Protein AF-A0A8B7URW0-F1 (afdb_monomer_lite)

Foldseek 3Di:
DPVVVVVVVVVVVLVVQKDKDWKDFPPPPDPDQVVVQVVQVVLQVVLCVVCVVPQVVDDQPFFGWHWDWDPDDDPRHTTIITMGGRGPPPVRVVVNVVSQVVSCVVPVRIDD

InterPro domains:
  IPR010770 Ecd family [PF07093] (19-112)
  IPR010770 Ecd family [PTHR13060] (6-112)

Secondary structure (DSSP, 8-state):
--HHHHHHHHHHHHHHSEEEEEEEESS---S-HHHHHHHHHHHHHHHHHHHHHHHTTS--SS-----EEE--BTTBPPEEEEEEE-TT-HHHHHHHHHHHHHHHHH-TTEE-

pLDDT: mean 88.27, std 15.39, range [48.03, 98.5]

Organism: Castor canadensis (NCBI:txid51338)

Structure (mmCIF, N/CA/C/O backbone):
data_AF-A0A8B7URW0-F1
#
_entry.id   AF-A0A8B7URW0-F1
#
loop_
_atom_site.group_PDB
_atom_site.id
_atom_site.type_symbol
_atom_site.label_atom_id
_atom_site.label_alt_id
_atom_site.label_comp_id
_atom_site.label_asym_id
_atom_site.label_entity_id
_atom_site.label_seq_id
_atom_site.pdbx_PDB_ins_code
_atom_site.Cartn_x
_atom_site.Cartn_y
_atom_site.Cartn_z
_atom_site.occupancy
_atom_site.B_iso_or_equiv
_atom_site.auth_seq_id
_atom_site.auth_comp_id
_atom_site.auth_asym_id
_atom_site.auth_atom_id
_atom_site.pdbx_PDB_model_num
ATOM 1 N N . MET A 1 1 ? 20.618 32.022 6.753 1.00 48.44 1 MET A N 1
ATOM 2 C CA . MET A 1 1 ? 19.494 31.845 5.802 1.00 48.44 1 MET A CA 1
ATOM 3 C C . MET A 1 1 ? 19.764 30.775 4.728 1.00 48.44 1 MET A C 1
ATOM 5 O O . MET A 1 1 ? 18.927 30.595 3.858 1.00 48.44 1 MET A O 1
ATOM 9 N N . SER A 1 2 ? 20.882 30.033 4.788 1.00 58.56 2 SER A N 1
ATOM 10 C CA . SER A 1 2 ? 21.328 29.133 3.703 1.00 58.56 2 SER A CA 1
ATOM 11 C C . SER A 1 2 ? 21.011 27.646 3.934 1.00 58.56 2 SER A C 1
ATOM 13 O O . SER A 1 2 ? 20.805 26.917 2.974 1.00 58.56 2 SER A O 1
ATOM 15 N N . PHE A 1 3 ? 20.915 27.205 5.192 1.00 49.22 3 PHE A N 1
ATOM 16 C CA . PHE A 1 3 ? 20.663 25.799 5.545 1.00 49.22 3 PHE A CA 1
ATOM 17 C C . PHE A 1 3 ? 19.196 25.393 5.367 1.00 49.22 3 PHE A C 1
ATOM 19 O O . PHE A 1 3 ? 18.904 24.342 4.812 1.00 49.22 3 PHE A O 1
ATOM 26 N N . GLN A 1 4 ? 18.269 26.274 5.743 1.00 52.59 4 GLN A N 1
ATOM 27 C CA . GLN A 1 4 ? 16.832 26.002 5.665 1.00 52.59 4 GLN A CA 1
ATOM 28 C C . GLN A 1 4 ? 16.335 25.873 4.214 1.00 52.59 4 GLN A C 1
ATOM 30 O O . GLN A 1 4 ? 15.528 25.004 3.911 1.00 52.59 4 GLN A O 1
ATOM 35 N N . ARG A 1 5 ? 16.915 26.655 3.289 1.00 55.88 5 ARG A N 1
ATOM 36 C CA . ARG A 1 5 ? 16.643 26.549 1.847 1.00 55.88 5 ARG A CA 1
ATOM 37 C C . ARG A 1 5 ? 17.197 25.250 1.243 1.00 55.88 5 ARG A C 1
ATOM 39 O O . ARG A 1 5 ? 16.595 24.721 0.320 1.00 55.88 5 ARG A O 1
ATOM 46 N N . MET A 1 6 ? 18.319 24.729 1.750 1.00 57.91 6 MET A N 1
ATOM 47 C CA . MET A 1 6 ? 18.872 23.437 1.313 1.00 57.91 6 MET A CA 1
ATOM 48 C C . MET A 1 6 ? 18.021 22.258 1.800 1.00 57.91 6 MET A C 1
ATOM 50 O O . MET A 1 6 ? 17.781 21.336 1.027 1.00 57.91 6 MET A O 1
ATOM 54 N N . GLU A 1 7 ? 17.514 22.302 3.036 1.00 55.34 7 GLU A N 1
ATOM 55 C CA . GLU A 1 7 ? 16.591 21.284 3.557 1.00 55.34 7 GLU A CA 1
ATOM 56 C C . GLU A 1 7 ? 15.243 21.282 2.826 1.00 55.34 7 GLU A C 1
ATOM 58 O O . GLU A 1 7 ? 14.705 20.215 2.542 1.00 55.34 7 GLU A O 1
ATOM 63 N N . GLU A 1 8 ? 14.702 22.456 2.490 1.00 52.91 8 GLU A N 1
ATOM 64 C CA . GLU A 1 8 ? 13.478 22.572 1.689 1.00 52.91 8 GLU A CA 1
ATOM 65 C C . GLU A 1 8 ? 13.676 22.043 0.263 1.00 52.91 8 GLU A C 1
ATOM 67 O O . GLU A 1 8 ? 12.849 21.267 -0.209 1.00 52.91 8 GLU A O 1
ATOM 72 N N . ASN A 1 9 ? 14.796 22.366 -0.394 1.00 48.78 9 ASN A N 1
ATOM 73 C CA . ASN A 1 9 ? 15.109 21.831 -1.724 1.00 48.78 9 ASN A CA 1
ATOM 74 C C . ASN A 1 9 ? 15.344 20.315 -1.709 1.00 48.78 9 ASN A C 1
ATOM 76 O O . ASN A 1 9 ? 14.956 19.630 -2.648 1.00 48.78 9 ASN A O 1
ATOM 80 N N . MET A 1 10 ? 15.968 19.781 -0.655 1.00 52.66 10 MET A N 1
ATOM 81 C CA . MET A 1 10 ? 16.174 18.341 -0.505 1.00 52.66 10 MET A CA 1
ATOM 82 C C . MET A 1 10 ? 14.844 17.622 -0.251 1.00 52.66 10 MET A C 1
ATOM 84 O O . MET A 1 10 ? 14.607 16.581 -0.850 1.00 52.66 10 MET A O 1
ATOM 88 N N . LYS A 1 11 ? 13.949 18.206 0.562 1.00 49.81 11 LYS A N 1
ATOM 89 C CA . LYS A 1 11 ? 12.586 17.690 0.768 1.00 49.81 11 LYS A CA 1
ATOM 90 C C . LYS A 1 11 ? 11.759 17.706 -0.517 1.00 49.81 11 LYS A C 1
ATOM 92 O O . LYS A 1 11 ? 11.091 16.716 -0.790 1.00 49.81 11 LYS A O 1
ATOM 97 N N . LEU A 1 12 ? 11.836 18.779 -1.307 1.00 48.03 12 LEU A N 1
ATOM 98 C CA . LEU A 1 12 ? 11.159 18.881 -2.606 1.00 48.03 12 LEU A CA 1
ATOM 99 C C . LEU A 1 12 ? 11.699 17.851 -3.610 1.00 48.03 12 LEU A C 1
ATOM 101 O O . LEU A 1 12 ? 10.917 17.142 -4.236 1.00 48.03 12 LEU A O 1
ATOM 105 N N . ALA A 1 13 ? 13.023 17.687 -3.688 1.00 49.53 13 ALA A N 1
ATOM 106 C CA . ALA A 1 13 ? 13.646 16.679 -4.545 1.00 49.53 13 ALA A CA 1
ATOM 107 C C . ALA A 1 13 ? 13.258 15.242 -4.146 1.00 49.53 13 ALA A C 1
ATOM 109 O O . ALA A 1 13 ? 13.019 14.417 -5.017 1.00 49.53 13 ALA A O 1
ATOM 110 N N . THR A 1 14 ? 13.132 14.945 -2.845 1.00 51.69 14 THR A N 1
ATOM 111 C CA . THR A 1 14 ? 12.676 13.622 -2.365 1.00 51.69 14 THR A CA 1
ATOM 112 C C . THR A 1 14 ? 11.186 13.350 -2.580 1.00 51.69 14 THR A C 1
ATOM 114 O O . THR A 1 14 ? 10.751 12.206 -2.463 1.00 51.69 14 THR A O 1
ATOM 117 N N . THR A 1 15 ? 10.376 14.384 -2.832 1.00 58.78 15 THR A N 1
ATOM 118 C CA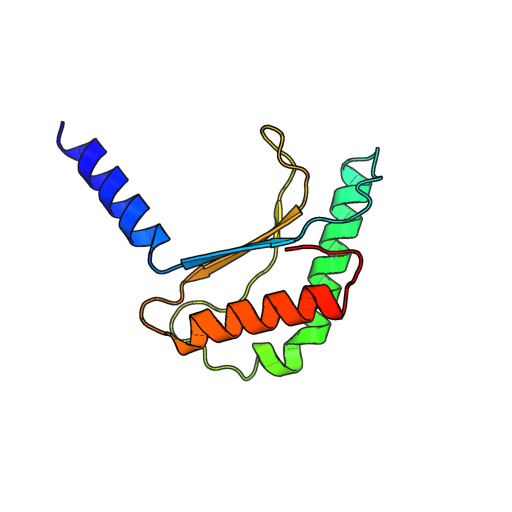 . THR A 1 15 ? 8.942 14.216 -3.118 1.00 58.78 15 THR A CA 1
ATOM 119 C C . THR A 1 15 ? 8.641 14.047 -4.602 1.00 58.78 15 THR A C 1
ATOM 121 O O . THR A 1 15 ? 7.590 13.511 -4.925 1.00 58.78 15 THR A O 1
ATOM 124 N N . GLU A 1 16 ? 9.530 14.483 -5.500 1.00 69.31 16 GLU A N 1
ATOM 125 C CA . GLU A 1 16 ? 9.318 14.348 -6.9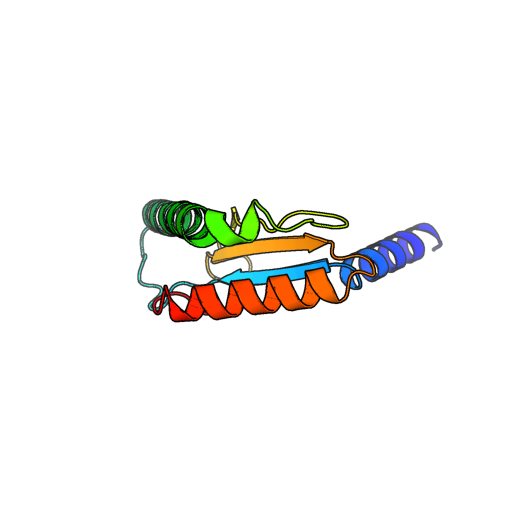51 1.00 69.31 16 GLU A CA 1
ATOM 126 C C . GLU A 1 16 ? 9.654 12.948 -7.482 1.00 69.31 16 GLU A C 1
ATOM 128 O O . GLU A 1 16 ? 9.146 12.573 -8.531 1.00 69.31 16 GLU A O 1
ATOM 133 N N . ASP A 1 17 ? 10.463 12.164 -6.763 1.00 90.00 17 ASP A N 1
ATOM 134 C CA . ASP A 1 17 ? 10.921 10.835 -7.187 1.00 90.00 17 ASP A CA 1
ATOM 135 C C . ASP A 1 17 ? 10.315 9.678 -6.373 1.00 90.00 17 ASP A C 1
ATOM 137 O O . ASP A 1 17 ? 10.788 8.534 -6.440 1.00 90.00 17 ASP A O 1
ATOM 141 N N . THR A 1 18 ? 9.264 9.962 -5.596 1.00 91.81 18 THR A N 1
ATOM 142 C CA . THR A 1 18 ? 8.550 8.984 -4.770 1.00 91.81 18 THR A CA 1
ATOM 143 C C . THR A 1 18 ? 7.044 9.007 -5.014 1.00 91.81 18 THR A C 1
ATOM 145 O O . THR A 1 18 ? 6.437 10.052 -5.224 1.00 91.81 18 THR A O 1
ATOM 148 N N . VAL A 1 19 ? 6.416 7.834 -4.926 1.00 92.81 19 VAL A N 1
ATOM 149 C CA . VAL A 1 19 ? 4.959 7.708 -4.827 1.00 92.81 19 VAL A CA 1
ATOM 150 C C . VAL A 1 19 ? 4.606 7.363 -3.387 1.00 92.81 19 VAL A C 1
ATOM 152 O O . VAL A 1 19 ? 5.047 6.339 -2.858 1.00 92.81 19 VAL A O 1
ATOM 155 N N . GLU A 1 20 ? 3.789 8.207 -2.756 1.00 95.12 20 GLU A N 1
ATOM 156 C CA . GLU A 1 20 ? 3.124 7.901 -1.489 1.00 95.12 20 GLU A CA 1
ATOM 157 C C . GLU A 1 20 ? 1.730 7.324 -1.735 1.00 95.12 20 GLU A C 1
ATOM 159 O O . GLU A 1 20 ? 0.953 7.862 -2.520 1.00 95.12 20 GLU A O 1
ATOM 164 N N . TYR A 1 21 ? 1.375 6.275 -0.998 1.00 96.06 21 TYR A N 1
ATOM 165 C CA . TYR A 1 21 ? 0.052 5.657 -1.045 1.00 96.06 21 TYR A CA 1
ATOM 166 C C . TYR A 1 21 ? -0.464 5.397 0.367 1.00 96.06 21 TYR A C 1
ATOM 168 O O . TYR A 1 21 ? 0.287 5.031 1.278 1.00 96.06 21 TYR A O 1
ATOM 176 N N . ARG A 1 22 ? -1.762 5.639 0.564 1.00 97.31 22 ARG A N 1
ATOM 177 C CA . ARG A 1 22 ? -2.449 5.544 1.857 1.00 97.31 22 ARG A CA 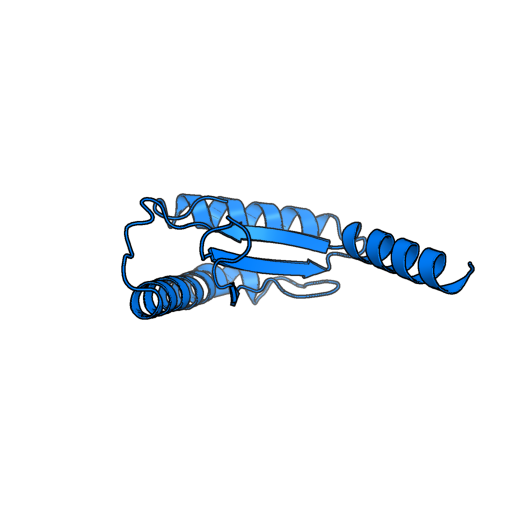1
ATOM 178 C C . ARG A 1 22 ? -3.730 4.762 1.652 1.00 97.31 22 ARG A C 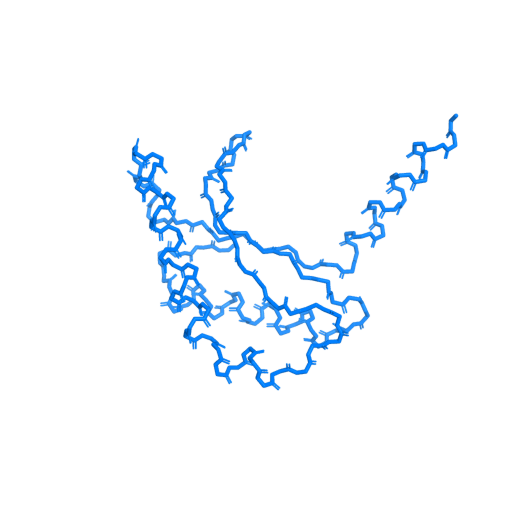1
ATOM 180 O O . ARG A 1 22 ? -4.551 5.198 0.870 1.00 97.31 22 ARG A O 1
ATOM 187 N N . LEU A 1 23 ? -3.892 3.636 2.338 1.00 97.69 23 LEU A N 1
ATOM 188 C CA . LEU A 1 23 ? -5.112 2.837 2.280 1.00 97.69 23 LEU A CA 1
ATOM 189 C C . LEU A 1 23 ? -5.864 2.957 3.604 1.00 97.69 23 LEU A C 1
ATOM 191 O O . LEU A 1 23 ? -5.317 2.627 4.661 1.00 97.69 23 LEU A O 1
ATOM 195 N N . PHE A 1 24 ? -7.108 3.415 3.538 1.00 96.06 24 PHE A N 1
ATOM 196 C CA . PHE A 1 24 ? -7.996 3.608 4.681 1.00 96.06 24 PHE A CA 1
ATOM 197 C C . PHE A 1 24 ? -9.081 2.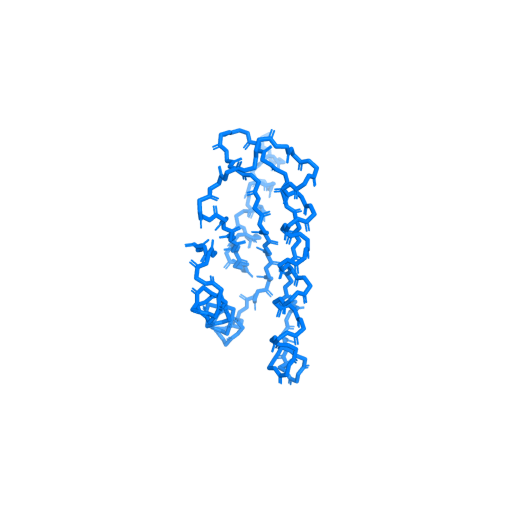538 4.702 1.00 96.06 24 PHE A C 1
ATOM 199 O O . PHE A 1 24 ? -9.631 2.195 3.658 1.00 96.06 24 PHE A O 1
ATOM 206 N N . LEU A 1 25 ? -9.402 2.039 5.895 1.00 93.88 25 LEU A N 1
ATOM 207 C CA . LEU A 1 25 ? -10.483 1.080 6.098 1.00 93.88 25 LEU A CA 1
ATOM 208 C C . LEU A 1 25 ? -11.836 1.805 6.145 1.00 93.88 25 LEU A C 1
ATOM 210 O O . LEU A 1 25 ? -11.978 2.790 6.870 1.00 93.88 25 LEU A O 1
ATOM 214 N N . ILE A 1 26 ? -12.830 1.311 5.405 1.00 89.06 26 ILE A N 1
ATOM 215 C CA . ILE A 1 26 ? -14.208 1.810 5.426 1.00 89.06 26 ILE A CA 1
ATOM 216 C C . ILE A 1 26 ? -15.185 0.641 5.661 1.00 89.06 26 ILE A C 1
ATOM 218 O O . ILE A 1 26 ? -15.165 -0.321 4.894 1.00 89.06 26 ILE A O 1
ATOM 222 N N . PRO A 1 27 ? -16.090 0.735 6.657 1.00 80.94 27 PRO A N 1
ATOM 223 C CA . PRO A 1 27 ? -16.211 1.824 7.629 1.00 80.94 27 PRO A CA 1
ATOM 224 C C . PRO A 1 27 ? -15.109 1.775 8.706 1.00 80.94 27 PRO A C 1
ATOM 226 O O . PRO A 1 27 ? -14.684 0.707 9.144 1.00 80.94 27 PRO A O 1
ATOM 229 N N . ASP A 1 28 ? -14.659 2.950 9.156 1.00 73.69 28 ASP A N 1
ATOM 230 C CA . ASP A 1 28 ? -13.695 3.089 10.256 1.00 73.69 28 ASP A CA 1
ATOM 231 C C . ASP A 1 28 ? -14.408 2.909 11.611 1.00 73.69 28 ASP A C 1
ATOM 233 O O . ASP A 1 28 ? -14.728 3.863 12.320 1.00 73.69 28 ASP A O 1
ATOM 237 N N . GLU A 1 29 ? -14.776 1.665 11.929 1.00 65.50 29 GLU A N 1
ATOM 238 C CA . GLU A 1 29 ? -15.598 1.339 13.107 1.00 65.50 29 GLU A CA 1
ATOM 239 C C . GLU A 1 29 ? -14.787 1.017 14.365 1.00 65.50 29 GLU A C 1
ATOM 241 O O . GLU A 1 29 ? -15.355 0.758 15.435 1.00 65.50 29 GLU A O 1
ATOM 246 N N . ALA A 1 30 ? -13.457 1.000 14.277 1.00 65.31 30 ALA A N 1
ATOM 247 C CA . ALA A 1 30 ? -12.652 0.501 15.377 1.00 65.31 30 ALA A CA 1
ATOM 248 C C . ALA A 1 30 ? -12.526 1.544 16.492 1.00 65.31 30 ALA A C 1
ATOM 250 O O . ALA A 1 30 ? -11.635 2.387 16.525 1.00 65.31 30 ALA A O 1
ATOM 251 N N . LYS A 1 31 ? -13.411 1.420 17.480 1.00 70.12 31 LYS A N 1
ATOM 252 C CA . LYS A 1 31 ? -13.345 2.170 18.744 1.00 70.12 31 LYS A CA 1
ATOM 253 C C . LYS A 1 31 ? -12.101 1.830 19.576 1.00 70.12 31 LYS A C 1
ATOM 255 O O . LYS A 1 31 ? -11.769 2.570 20.497 1.00 70.12 31 LYS A O 1
ATOM 260 N N . ASP A 1 32 ? -11.456 0.703 19.277 1.00 86.50 32 ASP A N 1
ATOM 261 C CA . ASP A 1 32 ? -10.273 0.182 19.959 1.00 86.50 32 ASP A CA 1
ATOM 262 C C . ASP A 1 32 ? -9.033 0.316 19.049 1.00 86.50 32 ASP A C 1
ATOM 264 O O . ASP A 1 32 ? -8.945 -0.393 18.039 1.00 86.50 32 ASP A O 1
ATOM 268 N N . PRO A 1 33 ? -8.079 1.206 19.388 1.00 86.88 33 PRO A N 1
ATOM 269 C CA . PRO A 1 33 ? -6.882 1.440 18.584 1.00 86.88 33 PRO A CA 1
ATOM 270 C C . PRO A 1 33 ? -5.985 0.212 18.399 1.00 86.88 33 PRO A C 1
ATOM 272 O O . PRO A 1 33 ? -5.362 0.086 17.344 1.00 86.88 33 PRO A O 1
ATOM 275 N N . GLU A 1 34 ? -5.900 -0.687 19.388 1.00 90.38 34 GLU A N 1
ATOM 276 C CA . GLU A 1 34 ? -5.013 -1.853 19.280 1.00 90.38 34 GLU A CA 1
ATOM 277 C C . GLU A 1 34 ? -5.617 -2.889 18.332 1.00 90.38 34 GLU A C 1
ATOM 279 O O . GLU A 1 34 ? -4.940 -3.354 17.418 1.00 90.38 34 GLU A O 1
ATOM 284 N N . LYS A 1 35 ? -6.928 -3.139 18.439 1.00 90.25 35 LYS A N 1
ATOM 285 C CA . LYS A 1 35 ? -7.646 -3.978 17.465 1.00 90.25 35 LYS A CA 1
ATOM 286 C C . LYS A 1 35 ? -7.599 -3.394 16.059 1.00 90.25 35 LYS A C 1
ATOM 288 O O . LYS A 1 35 ? -7.444 -4.134 15.094 1.00 90.25 35 LYS A O 1
ATOM 293 N N . HIS A 1 36 ? -7.724 -2.073 15.919 1.00 91.12 36 HIS A N 1
ATOM 294 C CA . HIS A 1 36 ? -7.618 -1.431 14.609 1.00 91.12 36 HIS A CA 1
ATOM 295 C C . HIS A 1 36 ? -6.239 -1.657 13.981 1.00 91.12 36 HIS A C 1
ATOM 297 O O . HIS A 1 36 ? -6.128 -1.990 12.802 1.00 91.12 36 HIS A O 1
ATOM 303 N N . LYS A 1 37 ? -5.178 -1.518 14.781 1.00 94.56 37 LYS A N 1
ATOM 304 C CA . LYS A 1 37 ? -3.808 -1.811 14.361 1.00 94.56 37 LYS A CA 1
ATOM 305 C C . LYS A 1 37 ? -3.648 -3.275 13.943 1.00 94.56 37 LYS A C 1
ATOM 307 O O . LYS A 1 37 ? -3.101 -3.509 12.869 1.00 94.56 37 LYS A O 1
ATOM 312 N N . GLU A 1 38 ? -4.147 -4.230 14.728 1.00 95.31 38 GLU A N 1
ATOM 313 C CA . GLU A 1 38 ? -4.121 -5.661 14.385 1.00 95.31 38 GLU A CA 1
ATOM 314 C C . GLU A 1 38 ? -4.821 -5.937 13.045 1.00 95.31 38 GLU A C 1
ATOM 316 O O . GLU A 1 38 ? -4.270 -6.626 12.187 1.00 95.31 38 GLU A O 1
ATOM 321 N N . ILE A 1 39 ? -5.995 -5.337 12.821 1.00 94.38 39 ILE A N 1
ATOM 322 C CA . ILE A 1 39 ? -6.743 -5.459 11.561 1.00 94.38 39 ILE A CA 1
ATOM 323 C C . ILE A 1 39 ? -5.922 -4.922 10.383 1.00 94.38 39 ILE A C 1
ATOM 325 O O . ILE A 1 39 ? -5.784 -5.603 9.366 1.00 94.38 39 ILE A O 1
ATOM 329 N N . LEU A 1 40 ? -5.352 -3.720 10.498 1.00 96.12 40 LEU A N 1
ATOM 330 C CA . LEU A 1 40 ? -4.544 -3.136 9.424 1.00 96.12 40 LEU A CA 1
ATOM 331 C C . LEU A 1 40 ? -3.263 -3.942 9.166 1.00 96.12 40 LEU A C 1
ATOM 333 O O . LEU A 1 40 ? -2.867 -4.097 8.013 1.00 96.12 40 LEU A O 1
ATOM 337 N N . GLN A 1 41 ? -2.631 -4.490 10.207 1.00 97.56 41 GLN A N 1
ATOM 338 C CA . GLN A 1 41 ? -1.472 -5.377 10.063 1.00 97.56 41 GLN A CA 1
ATOM 339 C C . GLN A 1 41 ? -1.838 -6.681 9.345 1.00 97.56 41 GLN A C 1
ATOM 341 O O . GLN A 1 41 ? -1.138 -7.071 8.412 1.00 97.56 41 GLN A O 1
ATOM 346 N N . MET A 1 42 ? -2.975 -7.290 9.684 1.00 97.25 42 MET A N 1
ATOM 347 C CA . MET A 1 42 ? -3.509 -8.444 8.959 1.00 97.25 42 MET A CA 1
ATOM 348 C C . MET A 1 42 ? -3.744 -8.117 7.474 1.00 97.25 42 MET A C 1
ATOM 350 O O . MET A 1 42 ? -3.400 -8.919 6.606 1.00 97.25 42 MET A O 1
ATOM 354 N N . TYR A 1 43 ? -4.311 -6.949 7.147 1.00 97.81 43 TYR A N 1
ATOM 355 C CA . TYR A 1 43 ? -4.483 -6.539 5.749 1.00 97.81 43 TYR A CA 1
ATOM 356 C C . TYR A 1 43 ? -3.147 -6.366 5.024 1.00 97.81 43 TYR A C 1
ATOM 358 O O . TYR A 1 43 ? -3.028 -6.816 3.888 1.00 97.81 43 TYR A O 1
ATOM 366 N N . ILE A 1 44 ? -2.133 -5.781 5.670 1.00 98.50 44 ILE A N 1
ATOM 367 C CA . ILE A 1 44 ? -0.783 -5.666 5.096 1.00 98.50 44 ILE A CA 1
ATOM 368 C C . ILE A 1 44 ? -0.243 -7.046 4.718 1.00 98.50 44 ILE A C 1
ATOM 370 O O . ILE A 1 44 ? 0.192 -7.236 3.584 1.00 98.50 44 ILE A O 1
ATOM 374 N N . GLU A 1 45 ? -0.308 -8.017 5.628 1.00 98.50 45 GLU A N 1
ATOM 375 C CA . GLU A 1 45 ? 0.166 -9.380 5.368 1.00 98.50 45 GLU A CA 1
ATOM 376 C C . GLU A 1 45 ? -0.596 -10.039 4.213 1.00 98.50 45 GLU A C 1
ATOM 378 O O . GLU A 1 45 ? 0.021 -10.589 3.298 1.00 98.50 45 GLU A O 1
ATOM 383 N N . ARG A 1 46 ? -1.931 -9.926 4.205 1.00 98.38 46 ARG A N 1
ATOM 384 C CA . ARG A 1 46 ? -2.785 -10.470 3.137 1.00 98.38 46 ARG A CA 1
ATOM 385 C C . ARG A 1 46 ? -2.468 -9.854 1.777 1.00 98.38 46 ARG A C 1
ATOM 387 O O . ARG A 1 46 ? -2.330 -10.592 0.805 1.00 98.38 46 ARG A O 1
ATOM 394 N N . ILE A 1 47 ? -2.324 -8.531 1.710 1.00 98.50 47 ILE A N 1
ATOM 395 C CA . ILE A 1 47 ? -1.980 -7.816 0.478 1.00 98.50 47 ILE A CA 1
ATOM 396 C C . ILE A 1 47 ? -0.604 -8.265 -0.018 1.00 98.50 47 ILE A C 1
ATOM 398 O O . ILE A 1 47 ? -0.471 -8.684 -1.166 1.00 98.50 47 ILE A O 1
ATOM 402 N N . MET A 1 48 ? 0.417 -8.227 0.842 1.00 98.38 48 MET A N 1
ATOM 403 C CA . MET A 1 48 ? 1.778 -8.583 0.437 1.00 98.38 48 MET A CA 1
ATOM 404 C C . MET A 1 48 ? 1.868 -10.040 -0.035 1.00 98.38 48 MET A C 1
ATOM 406 O O . MET A 1 48 ? 2.559 -10.313 -1.013 1.00 98.38 48 MET A O 1
ATOM 410 N N . ALA A 1 49 ? 1.136 -10.962 0.600 1.00 98.38 49 ALA A N 1
ATOM 411 C CA . ALA A 1 49 ? 1.075 -12.360 0.180 1.00 98.38 49 ALA A CA 1
ATOM 412 C C . ALA A 1 49 ? 0.342 -12.543 -1.161 1.00 98.38 49 ALA A C 1
ATOM 414 O O . ALA A 1 49 ? 0.844 -13.240 -2.041 1.00 98.38 49 ALA A O 1
ATOM 415 N N . GLN A 1 50 ? -0.817 -11.901 -1.345 1.00 98.38 50 GLN A N 1
ATOM 416 C CA . GLN A 1 50 ? -1.624 -12.010 -2.566 1.00 98.38 50 GLN A CA 1
ATOM 417 C C . GLN A 1 50 ? -0.905 -11.440 -3.792 1.00 98.38 50 GLN A C 1
ATOM 419 O O . GLN A 1 50 ? -0.954 -12.025 -4.872 1.00 98.38 50 GLN A O 1
ATOM 424 N N . PHE A 1 51 ? -0.201 -10.323 -3.619 1.00 98.12 51 PHE A N 1
ATOM 425 C CA . PHE A 1 51 ? 0.497 -9.639 -4.704 1.00 98.12 51 PHE A CA 1
ATOM 426 C C . PHE A 1 51 ? 1.952 -10.099 -4.880 1.00 98.12 51 PHE A C 1
ATOM 428 O O . PHE A 1 51 ? 2.618 -9.668 -5.823 1.00 98.12 51 PHE A O 1
ATOM 435 N N . ALA A 1 52 ? 2.457 -11.015 -4.043 1.00 98.00 52 ALA A N 1
ATOM 436 C CA . ALA A 1 52 ? 3.831 -11.517 -4.129 1.00 98.00 52 ALA A CA 1
ATOM 437 C C . ALA A 1 52 ? 4.185 -12.062 -5.524 1.00 98.00 52 ALA A C 1
ATOM 439 O O . ALA A 1 52 ? 5.297 -11.848 -6.003 1.00 98.00 52 ALA A O 1
ATOM 440 N N . CYS A 1 53 ? 3.236 -12.712 -6.208 1.00 97.19 53 CYS A N 1
ATOM 441 C CA . CYS A 1 53 ? 3.453 -13.300 -7.532 1.00 97.19 53 CYS A CA 1
ATOM 442 C C . CYS A 1 53 ? 3.758 -12.275 -8.634 1.00 97.19 53 CYS A C 1
ATOM 444 O O . CYS A 1 53 ? 4.355 -12.652 -9.637 1.00 97.19 53 CYS A O 1
ATOM 446 N N . ILE A 1 54 ? 3.388 -11.003 -8.450 1.00 97.38 54 ILE A N 1
ATOM 447 C CA . ILE A 1 54 ? 3.726 -9.920 -9.382 1.00 97.38 54 ILE A CA 1
ATOM 448 C C . ILE A 1 54 ? 4.791 -8.979 -8.816 1.00 97.38 54 ILE A C 1
ATOM 450 O O . ILE A 1 54 ? 5.581 -8.440 -9.578 1.00 97.38 54 ILE A O 1
ATOM 454 N N . LEU A 1 55 ? 4.853 -8.804 -7.492 1.00 97.81 55 LEU A N 1
ATOM 455 C CA . LEU A 1 55 ? 5.795 -7.888 -6.841 1.00 97.81 55 LEU A CA 1
ATOM 456 C C . LEU A 1 55 ? 7.220 -8.445 -6.762 1.00 97.81 55 LEU A C 1
ATOM 458 O O . LEU A 1 55 ? 8.173 -7.680 -6.885 1.00 97.81 55 LEU A O 1
ATOM 462 N N . VAL A 1 56 ? 7.365 -9.755 -6.531 1.00 97.25 56 VAL A N 1
ATOM 463 C CA . VAL A 1 56 ? 8.667 -10.425 -6.374 1.00 97.25 56 VAL A CA 1
ATOM 464 C C . VAL A 1 56 ? 9.432 -10.566 -7.695 1.00 97.25 56 VAL A C 1
ATOM 466 O O . VAL A 1 56 ? 10.625 -10.273 -7.695 1.00 97.25 56 VAL A O 1
ATOM 469 N N . PRO A 1 57 ? 8.822 -11.007 -8.816 1.00 97.62 57 PRO A N 1
ATOM 470 C CA . PRO A 1 57 ? 9.552 -11.113 -10.080 1.00 97.62 57 PRO A CA 1
ATOM 471 C C . PRO A 1 57 ? 9.740 -9.767 -10.795 1.00 97.62 57 PRO A C 1
ATOM 473 O O . PRO A 1 57 ? 10.490 -9.713 -11.768 1.00 97.62 57 PRO A O 1
ATOM 476 N N . TYR A 1 58 ? 9.065 -8.700 -10.355 1.00 97.75 58 TYR A N 1
ATOM 477 C CA . TYR A 1 58 ? 9.238 -7.367 -10.926 1.00 97.75 58 TYR A CA 1
ATOM 478 C C . TYR A 1 58 ? 10.627 -6.804 -10.590 1.00 97.75 58 TYR A C 1
ATOM 480 O O . TYR A 1 58 ? 11.066 -6.824 -9.437 1.00 97.75 58 TYR A O 1
ATOM 488 N N . ILE A 1 59 ? 11.324 -6.293 -11.604 1.00 95.94 59 ILE A N 1
ATOM 489 C CA . ILE A 1 59 ? 12.675 -5.742 -11.467 1.00 95.94 59 ILE A CA 1
ATOM 490 C C . ILE A 1 59 ? 12.555 -4.255 -11.123 1.00 95.94 59 ILE A C 1
ATOM 492 O O . ILE A 1 59 ? 12.505 -3.404 -12.004 1.00 95.94 59 ILE A O 1
ATOM 496 N N . TRP A 1 60 ? 12.509 -3.958 -9.826 1.00 96.25 60 TRP A N 1
ATOM 497 C CA . TRP A 1 60 ? 12.511 -2.587 -9.311 1.00 96.25 60 TRP A CA 1
ATOM 498 C C . TRP A 1 60 ? 13.824 -1.872 -9.635 1.00 96.25 60 TRP A C 1
ATOM 500 O O . TRP A 1 60 ? 14.899 -2.431 -9.410 1.00 96.25 60 TRP A O 1
ATOM 510 N N . GLN A 1 61 ? 13.746 -0.623 -10.097 1.00 93.06 61 GLN A N 1
ATOM 511 C CA . GLN A 1 61 ? 14.941 0.177 -10.391 1.00 93.06 61 GLN A CA 1
ATOM 512 C C . GLN A 1 61 ? 15.582 0.727 -9.116 1.00 93.06 61 GLN A C 1
ATOM 514 O O . GLN A 1 61 ? 16.802 0.723 -8.968 1.00 93.06 61 GLN A O 1
ATOM 519 N N . ASN A 1 62 ? 14.753 1.200 -8.184 1.00 92.44 62 ASN A N 1
ATOM 520 C CA . ASN A 1 62 ? 15.215 1.917 -6.997 1.00 92.44 62 ASN A CA 1
ATOM 521 C C . ASN A 1 62 ? 14.799 1.220 -5.701 1.00 92.44 62 ASN A C 1
ATOM 523 O O . ASN A 1 62 ? 15.641 0.722 -4.954 1.00 92.44 62 ASN A O 1
ATOM 527 N N . GLN A 1 63 ? 13.500 1.193 -5.411 1.00 93.75 63 GLN A N 1
ATOM 528 C CA . GLN A 1 63 ? 12.974 0.644 -4.167 1.00 93.75 63 GLN A CA 1
ATOM 529 C C . GLN A 1 63 ? 11.760 -0.243 -4.456 1.00 93.75 63 GLN A C 1
ATOM 531 O O . GLN A 1 63 ? 10.888 0.167 -5.217 1.00 93.75 63 GLN A O 1
ATOM 536 N N . PRO A 1 64 ? 11.638 -1.420 -3.818 1.00 96.19 64 PRO A N 1
ATOM 537 C CA . PRO A 1 64 ? 10.441 -2.232 -3.953 1.00 96.19 64 PRO A CA 1
ATOM 538 C C . PRO A 1 64 ? 9.211 -1.594 -3.290 1.00 96.19 64 PRO A C 1
ATOM 540 O O . PRO A 1 64 ? 9.297 -0.814 -2.329 1.00 96.19 64 PRO A O 1
ATOM 543 N N . PHE A 1 65 ? 8.033 -1.974 -3.785 1.00 97.56 65 PHE A N 1
ATOM 544 C CA . PHE A 1 65 ? 6.750 -1.695 -3.138 1.00 97.56 65 PHE A CA 1
ATOM 545 C C . PHE A 1 65 ? 6.740 -2.171 -1.676 1.00 97.56 65 PHE A C 1
ATOM 547 O O . PHE A 1 65 ? 7.277 -3.232 -1.351 1.00 97.56 65 PHE A O 1
ATOM 554 N N . ASN A 1 66 ? 6.139 -1.388 -0.778 1.00 97.00 66 ASN A N 1
ATOM 555 C CA . ASN A 1 66 ? 6.113 -1.68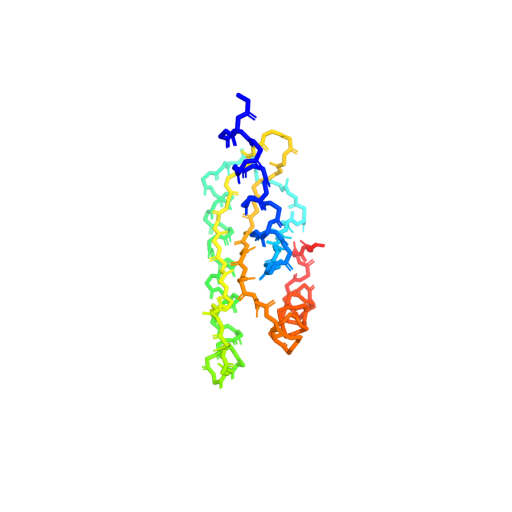6 0.652 1.00 97.00 66 ASN A CA 1
ATOM 556 C C . ASN A 1 66 ? 4.855 -1.141 1.326 1.00 97.00 66 ASN A C 1
ATOM 558 O O . ASN A 1 66 ? 4.353 -0.079 0.986 1.00 97.00 66 ASN A O 1
ATOM 562 N N . LEU A 1 67 ? 4.384 -1.844 2.350 1.00 98.31 67 LEU A N 1
ATOM 563 C CA . LEU A 1 67 ? 3.248 -1.417 3.156 1.00 98.31 67 LEU A CA 1
ATOM 564 C C . LEU A 1 67 ? 3.615 -1.498 4.633 1.00 98.31 67 LEU A C 1
ATOM 566 O O . LEU A 1 67 ? 4.270 -2.440 5.078 1.00 98.31 67 LEU A O 1
ATOM 570 N N . LYS A 1 68 ? 3.180 -0.506 5.406 1.00 97.81 68 LYS A N 1
ATOM 571 C CA . LYS A 1 68 ? 3.334 -0.465 6.861 1.00 97.81 68 LYS A CA 1
ATOM 572 C C . LYS A 1 68 ? 2.126 0.177 7.523 1.00 97.81 68 LYS A C 1
ATOM 574 O O . LYS A 1 68 ? 1.462 1.032 6.946 1.00 97.81 68 LYS A O 1
ATOM 579 N N . TYR A 1 69 ? 1.874 -0.206 8.767 1.00 97.38 69 TYR A N 1
ATOM 580 C CA . TYR A 1 69 ? 0.869 0.450 9.594 1.00 97.38 69 TYR A CA 1
ATOM 581 C C . TYR A 1 69 ? 1.324 1.869 9.955 1.00 97.38 69 TYR A C 1
ATOM 583 O O . TYR A 1 69 ? 2.485 2.087 10.319 1.00 97.38 69 TYR A O 1
ATOM 591 N N . LYS A 1 70 ? 0.399 2.829 9.893 1.00 96.19 70 LYS A N 1
ATOM 592 C CA . LYS A 1 70 ? 0.609 4.201 10.347 1.00 96.19 70 LYS A CA 1
ATOM 593 C C . LYS A 1 70 ? -0.518 4.595 11.310 1.00 96.19 70 LYS A C 1
ATOM 595 O O . LYS A 1 70 ? -1.679 4.605 10.902 1.00 96.19 70 LYS A O 1
ATOM 600 N N . PRO A 1 71 ? -0.203 4.919 12.580 1.00 94.12 71 PRO A N 1
ATOM 601 C CA . PRO A 1 71 ? -1.218 5.329 13.542 1.00 94.12 71 PRO A CA 1
ATOM 602 C C . PRO A 1 71 ? -1.840 6.665 13.136 1.00 94.12 71 PRO A C 1
ATOM 604 O O . PRO A 1 71 ? -1.175 7.519 12.538 1.00 94.12 71 PRO A O 1
ATOM 607 N N . GLY A 1 72 ? -3.108 6.852 13.500 1.00 91.50 72 GLY A N 1
ATOM 608 C CA . GLY A 1 72 ? -3.824 8.096 13.244 1.00 91.50 72 GLY A CA 1
ATOM 609 C C . GLY A 1 72 ? -3.171 9.277 13.962 1.00 91.50 72 GLY A C 1
ATOM 610 O O . GLY A 1 72 ? -2.764 9.176 15.122 1.00 91.50 72 GLY A O 1
ATOM 611 N N . LYS A 1 73 ? -3.035 10.408 13.266 1.00 90.75 73 LYS A N 1
ATOM 612 C CA . LYS A 1 73 ? -2.423 11.630 13.806 1.00 90.75 73 LYS A CA 1
ATOM 613 C C . LYS A 1 73 ? -2.942 12.861 13.071 1.00 90.75 73 LYS A C 1
ATOM 615 O O . LYS A 1 73 ? -3.010 12.870 11.848 1.00 90.75 73 LYS A O 1
ATOM 620 N N . GLY A 1 74 ? -3.248 13.925 13.819 1.00 89.19 74 GLY A N 1
ATOM 621 C CA . GLY A 1 74 ? -3.589 15.231 13.241 1.00 89.19 74 GLY A CA 1
ATOM 622 C C . GLY A 1 74 ? -4.860 15.223 12.388 1.00 89.19 74 GLY A C 1
ATOM 623 O O . GLY A 1 74 ? -4.881 15.849 11.337 1.00 89.19 74 GLY A O 1
ATOM 624 N N . GLY A 1 75 ? -5.889 14.478 12.807 1.00 87.00 75 GLY A N 1
ATOM 625 C CA . GLY A 1 75 ? -7.150 14.349 12.065 1.00 87.00 75 GLY A CA 1
ATOM 626 C C . GLY A 1 75 ? -7.121 13.332 10.920 1.00 87.00 75 GLY A C 1
ATOM 627 O O . GLY A 1 75 ? -8.155 13.089 10.310 1.00 87.00 75 GLY A O 1
ATOM 628 N N . VAL A 1 76 ? -5.971 12.707 10.648 1.00 90.31 76 VAL A N 1
ATOM 629 C CA . VAL A 1 76 ? -5.864 11.582 9.711 1.00 90.31 76 VAL A CA 1
ATOM 630 C C . VAL A 1 76 ? -6.108 10.275 10.478 1.00 90.31 76 VAL A C 1
ATOM 632 O O . VAL A 1 76 ? -5.401 10.050 11.469 1.00 90.31 76 VAL A O 1
ATOM 635 N N . PRO A 1 77 ? -7.057 9.417 10.049 1.00 92.12 77 PRO A N 1
ATOM 636 C CA . PRO A 1 77 ? -7.274 8.101 10.647 1.00 92.12 77 PRO A CA 1
ATOM 637 C C . PRO A 1 77 ? -6.036 7.205 10.575 1.00 92.12 77 PRO A C 1
ATOM 639 O O . PRO A 1 77 ? -5.101 7.456 9.805 1.00 92.12 77 PRO A O 1
ATOM 642 N N . ALA A 1 78 ? -6.016 6.148 11.383 1.00 94.69 78 ALA A N 1
ATOM 643 C CA . ALA A 1 78 ? -5.013 5.104 11.222 1.00 94.69 78 ALA A CA 1
ATOM 644 C C . ALA A 1 78 ? -5.195 4.424 9.855 1.00 94.69 78 ALA A C 1
ATOM 646 O O . ALA A 1 78 ? -6.308 4.290 9.356 1.00 94.69 78 ALA A O 1
ATOM 647 N N . HIS A 1 79 ? -4.088 4.078 9.206 1.00 96.56 79 HIS A N 1
ATOM 648 C CA . HIS A 1 79 ? -4.112 3.617 7.820 1.00 96.56 79 HIS A CA 1
ATOM 649 C C . HIS A 1 79 ? -2.916 2.729 7.501 1.00 96.56 79 HIS A C 1
ATOM 651 O O . HIS A 1 79 ? -1.911 2.707 8.221 1.00 96.56 79 HIS A O 1
ATOM 657 N N . ILE A 1 80 ? -3.013 2.014 6.386 1.00 98.12 80 ILE A N 1
ATOM 658 C CA . ILE A 1 80 ? -1.849 1.407 5.750 1.00 98.12 80 ILE A CA 1
ATOM 659 C C . ILE A 1 80 ? -1.173 2.494 4.920 1.00 98.12 80 ILE A C 1
ATOM 661 O O . ILE A 1 80 ? -1.823 3.238 4.193 1.00 98.12 80 ILE A O 1
ATOM 665 N N . TYR A 1 81 ? 0.139 2.600 5.034 1.00 98.06 81 TYR A N 1
ATOM 666 C CA . TYR A 1 81 ? 0.947 3.585 4.337 1.00 98.06 81 TYR A CA 1
ATOM 667 C C . TYR A 1 81 ? 2.079 2.885 3.602 1.00 98.06 81 TYR A C 1
ATOM 669 O O . TYR A 1 81 ? 2.706 1.978 4.149 1.00 98.06 81 TYR A O 1
ATOM 677 N N . GLY A 1 82 ? 2.404 3.370 2.415 1.00 97.06 82 GLY A N 1
ATOM 678 C CA . GLY A 1 82 ? 3.654 3.050 1.751 1.00 97.06 82 GLY A CA 1
ATOM 679 C C . GLY A 1 82 ? 4.221 4.259 1.029 1.00 97.06 82 GLY A C 1
ATOM 680 O O . GLY A 1 82 ? 3.521 5.225 0.720 1.00 97.06 82 GLY A O 1
ATOM 681 N N . ILE A 1 83 ? 5.531 4.212 0.834 1.00 95.75 83 ILE A N 1
ATOM 682 C CA . ILE A 1 83 ? 6.276 5.191 0.054 1.00 95.75 83 ILE A CA 1
ATOM 683 C C . ILE A 1 83 ? 7.337 4.438 -0.725 1.00 95.75 83 ILE A C 1
ATOM 685 O O . ILE A 1 83 ? 8.124 3.685 -0.142 1.00 95.75 83 ILE A O 1
ATOM 689 N N . THR A 1 84 ? 7.343 4.616 -2.036 1.00 95.12 84 THR A N 1
ATOM 690 C CA . THR A 1 84 ? 8.289 3.938 -2.916 1.00 95.12 84 THR A CA 1
ATOM 691 C C . THR A 1 84 ? 8.976 4.957 -3.796 1.00 95.12 84 THR A C 1
ATOM 693 O O . THR A 1 84 ? 8.316 5.734 -4.480 1.00 95.12 84 THR A O 1
ATOM 696 N N . LYS A 1 85 ? 10.307 4.943 -3.770 1.00 94.06 85 LYS A N 1
ATOM 697 C CA . LYS A 1 85 ? 11.136 5.731 -4.669 1.00 94.06 85 LYS A CA 1
ATOM 698 C C . LYS A 1 85 ? 11.162 5.090 -6.056 1.00 94.06 85 LYS A C 1
ATOM 700 O O . LYS A 1 85 ? 11.682 3.984 -6.181 1.00 94.06 85 LYS A O 1
ATOM 705 N N . PHE A 1 86 ? 10.626 5.774 -7.063 1.00 92.25 86 PHE A N 1
ATOM 706 C CA . PHE A 1 86 ? 10.680 5.343 -8.464 1.00 92.25 86 PHE A CA 1
ATOM 707 C C . PHE A 1 86 ? 11.859 5.977 -9.217 1.00 92.25 86 PHE A C 1
ATOM 709 O O . PHE A 1 86 ? 12.351 5.391 -10.181 1.00 92.25 86 PHE A O 1
ATOM 716 N N . GLY A 1 87 ? 12.384 7.115 -8.743 1.00 90.31 87 GLY A N 1
ATOM 717 C CA . GLY A 1 87 ? 13.491 7.795 -9.417 1.00 90.31 87 GLY A CA 1
ATOM 718 C C . GLY A 1 87 ? 13.027 8.408 -10.735 1.00 90.31 87 GLY A C 1
ATOM 719 O O . GLY A 1 87 ? 12.148 9.256 -10.760 1.00 90.31 87 GLY A O 1
ATOM 720 N N . ASP A 1 88 ? 13.620 7.951 -11.829 1.00 90.00 88 ASP A N 1
ATOM 721 C CA . ASP A 1 88 ? 13.266 8.269 -13.213 1.00 90.00 88 ASP A CA 1
ATOM 722 C C . ASP A 1 88 ? 12.506 7.124 -13.914 1.00 90.00 88 ASP A C 1
ATOM 724 O O . ASP A 1 88 ? 12.161 7.228 -15.094 1.00 90.00 88 ASP A O 1
ATOM 728 N N . SER A 1 89 ? 12.209 6.032 -13.194 1.00 94.31 89 SER A N 1
ATOM 729 C CA . SER A 1 89 ? 11.476 4.883 -13.730 1.00 94.31 89 SER A CA 1
ATOM 730 C C . SER A 1 89 ? 9.978 5.168 -13.805 1.00 94.31 89 SER A C 1
ATOM 732 O O . SER A 1 89 ? 9.227 4.937 -12.857 1.00 94.31 89 SER A O 1
ATOM 734 N N . ILE A 1 90 ? 9.532 5.619 -14.979 1.00 92.81 90 ILE A N 1
ATOM 735 C CA . ILE A 1 90 ? 8.105 5.752 -15.310 1.00 92.81 90 ILE A CA 1
ATOM 736 C C . ILE A 1 90 ? 7.391 4.394 -15.165 1.00 92.81 90 ILE A C 1
ATOM 738 O O . ILE A 1 90 ? 6.228 4.339 -14.772 1.00 92.81 90 ILE A O 1
ATOM 742 N N . GLU A 1 91 ? 8.077 3.283 -15.450 1.00 96.12 91 GLU A N 1
ATOM 743 C CA . GLU A 1 91 ? 7.514 1.940 -15.284 1.00 96.12 91 GLU A CA 1
ATOM 744 C C . GLU A 1 91 ? 7.213 1.626 -13.811 1.00 96.12 91 GLU A C 1
ATOM 746 O O . GLU A 1 91 ? 6.095 1.209 -13.509 1.00 96.12 91 GLU A O 1
ATOM 751 N N . ASP A 1 92 ? 8.149 1.912 -12.892 1.00 95.88 92 ASP A N 1
ATOM 752 C CA . ASP A 1 92 ? 7.948 1.699 -11.450 1.00 95.88 92 ASP A CA 1
ATOM 753 C C . ASP A 1 92 ? 6.787 2.561 -10.942 1.00 95.88 92 ASP A C 1
ATOM 755 O O . ASP A 1 92 ? 5.929 2.062 -10.212 1.00 95.88 92 ASP A O 1
ATOM 759 N N . GLU A 1 93 ? 6.719 3.829 -11.362 1.00 94.62 93 GLU A N 1
ATOM 760 C CA . GLU A 1 93 ? 5.632 4.746 -11.005 1.00 94.62 93 GLU A CA 1
ATOM 761 C C . GLU A 1 93 ? 4.261 4.169 -11.398 1.00 94.62 93 GLU A C 1
ATOM 763 O O . GLU A 1 93 ? 3.371 4.008 -10.553 1.00 94.62 93 GLU A O 1
ATOM 768 N N . TRP A 1 94 ? 4.092 3.780 -12.667 1.00 95.75 94 TRP A N 1
ATOM 769 C CA . TRP A 1 94 ? 2.832 3.213 -13.152 1.00 95.75 94 TRP A CA 1
ATOM 770 C C . TRP A 1 94 ? 2.531 1.841 -12.560 1.00 95.75 94 TRP A C 1
ATOM 772 O O . TRP A 1 94 ? 1.359 1.524 -12.327 1.00 95.75 94 TRP A O 1
ATOM 782 N N . PHE A 1 95 ? 3.551 1.028 -12.284 1.00 97.62 95 PHE A N 1
ATOM 783 C CA . PHE A 1 95 ? 3.362 -0.269 -11.654 1.00 97.62 95 PHE A CA 1
ATOM 784 C C . PHE A 1 95 ? 2.864 -0.121 -10.212 1.00 97.62 95 PHE A C 1
ATOM 786 O O . PHE A 1 95 ? 1.925 -0.817 -9.825 1.00 97.62 95 PHE A O 1
ATOM 793 N N . ILE A 1 96 ? 3.379 0.845 -9.441 1.00 97.12 96 ILE A N 1
ATOM 794 C CA . ILE A 1 96 ? 2.860 1.173 -8.102 1.00 97.12 96 ILE A CA 1
ATOM 795 C C . ILE A 1 96 ? 1.388 1.597 -8.188 1.00 97.12 96 ILE A C 1
ATOM 797 O O . ILE A 1 96 ? 0.555 1.067 -7.450 1.00 97.12 96 ILE A O 1
ATOM 801 N N . VAL A 1 97 ? 1.040 2.500 -9.115 1.00 96.31 97 VAL A N 1
ATOM 802 C CA . VAL A 1 97 ? -0.353 2.944 -9.328 1.00 96.31 97 VAL A CA 1
ATOM 803 C C . VAL A 1 97 ? -1.260 1.765 -9.685 1.00 96.31 97 VAL A C 1
ATOM 805 O O . VAL A 1 97 ? -2.370 1.641 -9.158 1.00 96.31 97 VAL A O 1
ATOM 808 N N . TYR A 1 98 ? -0.791 0.869 -10.555 1.00 97.94 98 TYR A N 1
ATOM 809 C CA . TYR A 1 98 ? -1.503 -0.353 -10.909 1.00 97.94 98 TYR A CA 1
ATOM 810 C C . TYR A 1 98 ? -1.733 -1.246 -9.685 1.00 97.94 98 TYR A C 1
ATOM 812 O O . TYR A 1 98 ? -2.872 -1.649 -9.450 1.00 97.94 98 TYR A O 1
ATOM 820 N N . VAL A 1 99 ? -0.696 -1.514 -8.888 1.00 98.19 99 VAL A N 1
ATOM 821 C CA . VAL A 1 99 ? -0.781 -2.344 -7.676 1.00 98.19 99 VAL A CA 1
ATOM 822 C C . VAL A 1 99 ? -1.793 -1.757 -6.693 1.00 98.19 99 VAL A C 1
ATOM 824 O O . VAL A 1 99 ? -2.705 -2.465 -6.278 1.00 98.19 99 VAL A O 1
ATOM 827 N N . VAL A 1 100 ? -1.715 -0.458 -6.385 1.00 98.19 100 VAL A N 1
ATOM 828 C CA . VAL A 1 100 ? -2.663 0.219 -5.477 1.00 98.19 100 VAL A CA 1
ATOM 829 C C . VAL A 1 100 ? -4.101 0.112 -5.993 1.00 98.19 100 VAL A C 1
ATOM 831 O O . VAL A 1 100 ? -5.012 -0.198 -5.226 1.00 98.19 100 VAL A O 1
ATOM 834 N N . LYS A 1 101 ? -4.314 0.283 -7.304 1.00 98.00 101 LYS A N 1
ATOM 835 C CA . LYS A 1 101 ? -5.634 0.125 -7.933 1.00 98.00 101 LYS A CA 1
ATOM 836 C C . LYS A 1 101 ? -6.153 -1.314 -7.892 1.00 98.00 101 LYS A C 1
ATOM 838 O O . LYS A 1 101 ? -7.364 -1.509 -7.878 1.00 98.00 101 LYS A O 1
ATOM 843 N N . GLN A 1 102 ? -5.284 -2.320 -7.948 1.00 98.38 102 GLN A N 1
ATOM 844 C CA . GLN A 1 102 ? -5.707 -3.715 -7.799 1.00 98.38 102 GLN A CA 1
ATOM 845 C C . GLN A 1 102 ? -6.001 -4.056 -6.338 1.00 98.38 102 GLN A C 1
ATOM 847 O O . GLN A 1 102 ? -6.991 -4.727 -6.070 1.00 98.38 102 GLN A O 1
ATOM 852 N N . ILE A 1 103 ? -5.229 -3.519 -5.389 1.00 98.38 103 ILE A N 1
ATOM 853 C CA . ILE A 1 103 ? -5.501 -3.682 -3.957 1.00 98.38 103 ILE A CA 1
ATOM 854 C C . ILE A 1 103 ? -6.915 -3.195 -3.620 1.00 98.38 103 ILE A C 1
ATOM 856 O O . ILE A 1 103 ? -7.680 -3.942 -3.027 1.00 98.38 103 ILE A O 1
ATOM 860 N N . THR A 1 104 ? -7.313 -1.992 -4.042 1.00 97.44 104 THR A N 1
ATOM 861 C CA . THR A 1 104 ? -8.659 -1.464 -3.731 1.00 97.44 104 THR A CA 1
ATOM 862 C C . THR A 1 104 ? -9.798 -2.175 -4.469 1.00 97.44 104 THR A C 1
ATOM 864 O O . THR A 1 104 ? -10.959 -2.031 -4.097 1.00 97.44 104 THR A O 1
ATOM 867 N N . LYS A 1 105 ? -9.496 -2.962 -5.510 1.00 97.81 105 LYS A N 1
ATOM 868 C CA . LYS A 1 105 ? -10.477 -3.844 -6.161 1.00 97.81 105 LYS A CA 1
ATOM 869 C C . LYS A 1 105 ? -10.639 -5.168 -5.424 1.00 97.81 105 LYS A C 1
ATOM 871 O O . LYS A 1 105 ? -11.763 -5.637 -5.279 1.00 97.81 105 LYS A O 1
ATOM 876 N N . ASP A 1 106 ? -9.529 -5.757 -4.989 1.00 97.94 106 ASP A N 1
ATOM 877 C CA . ASP A 1 106 ? -9.511 -7.068 -4.336 1.00 97.94 106 ASP A CA 1
ATOM 878 C C . ASP A 1 106 ? -9.880 -6.983 -2.843 1.00 97.94 106 ASP A C 1
ATOM 880 O O . ASP A 1 106 ? -10.341 -7.963 -2.258 1.00 97.94 106 ASP A O 1
ATOM 884 N N . PHE A 1 107 ? -9.705 -5.804 -2.239 1.00 96.81 107 PHE A N 1
ATOM 885 C CA . PHE A 1 107 ? -10.044 -5.474 -0.856 1.00 96.81 107 PHE A CA 1
ATOM 886 C C . PHE A 1 107 ? -11.008 -4.273 -0.840 1.00 96.81 107 PHE A C 1
ATOM 888 O O . PHE A 1 107 ? -10.565 -3.143 -0.628 1.00 96.81 107 PHE A O 1
ATOM 895 N N . PRO A 1 108 ? -12.314 -4.478 -1.098 1.00 95.50 108 PRO A N 1
ATOM 896 C CA . PRO A 1 108 ? -13.294 -3.394 -1.236 1.00 95.50 108 PRO A CA 1
ATOM 897 C C . PRO A 1 108 ? -13.517 -2.581 0.050 1.00 95.50 108 PRO A C 1
ATOM 899 O O . PRO A 1 108 ? -14.069 -1.484 -0.004 1.00 95.50 108 PRO A O 1
ATOM 902 N N . GLU A 1 109 ? -13.089 -3.095 1.203 1.00 94.69 109 GLU A N 1
ATOM 903 C CA . GLU A 1 109 ? -13.075 -2.383 2.481 1.00 94.69 109 GLU A CA 1
ATOM 904 C C . GLU A 1 109 ? -11.938 -1.352 2.573 1.00 94.69 109 GLU A C 1
ATOM 906 O O . GLU A 1 109 ? -11.918 -0.551 3.506 1.00 94.69 109 GLU A O 1
ATOM 911 N N . LEU A 1 110 ? -10.981 -1.364 1.638 1.00 96.50 110 LEU A N 1
ATOM 912 C CA . LEU A 1 110 ? -9.862 -0.428 1.581 1.00 96.50 110 LEU A CA 1
ATOM 913 C C . LEU A 1 110 ? -10.043 0.586 0.448 1.00 96.50 110 LEU A C 1
ATOM 915 O O . LEU A 1 110 ? -10.270 0.225 -0.706 1.00 96.50 110 LEU A O 1
ATOM 919 N N . VAL A 1 111 ? -9.841 1.865 0.763 1.00 95.62 111 VAL A N 1
ATOM 920 C CA . VAL A 1 111 ? -9.808 2.957 -0.222 1.00 95.62 111 VAL A CA 1
ATOM 921 C C . VAL A 1 111 ? -8.452 3.651 -0.231 1.00 95.62 111 VAL A C 1
ATOM 923 O O . VAL A 1 111 ? -7.829 3.766 0.823 1.00 95.62 111 VAL A O 1
ATOM 926 N N . ALA A 1 112 ? -8.010 4.103 -1.407 1.00 92.06 112 ALA A N 1
ATOM 927 C CA . ALA A 1 112 ? -6.729 4.781 -1.634 1.00 92.06 112 ALA A CA 1
ATOM 928 C C . ALA A 1 112 ? -6.907 6.277 -1.914 1.00 92.06 112 ALA A C 1
ATOM 930 O O . ALA A 1 112 ? -7.879 6.606 -2.634 1.00 92.06 112 ALA A O 1
#

Sequence (112 aa):
MSFQRMEENMKLATTEDTVEYRLFLIPDEAKDPEKHKEILQMYIERIMAQFACILVPYIWQNQPFNLKYKPGKGGVPAHIYGITKFGDSIEDEWFIVYVVKQITKDFPELVA

Radius of gyration: 15.96 Å; chains: 1; bounding box: 38×45×35 Å